Protein AF-A0A2V7Z5A8-F1 (afdb_monomer)

Mean predicted aligned error: 7.76 Å

Solvent-accessible surface area (backbone atoms only — not comparable to full-atom values): 5770 Å² total; per-residue (Å²): 136,79,87,44,73,45,79,76,45,81,42,90,88,36,37,40,31,32,35,44,78,45,81,97,50,57,32,41,38,36,41,40,42,42,81,64,62,98,8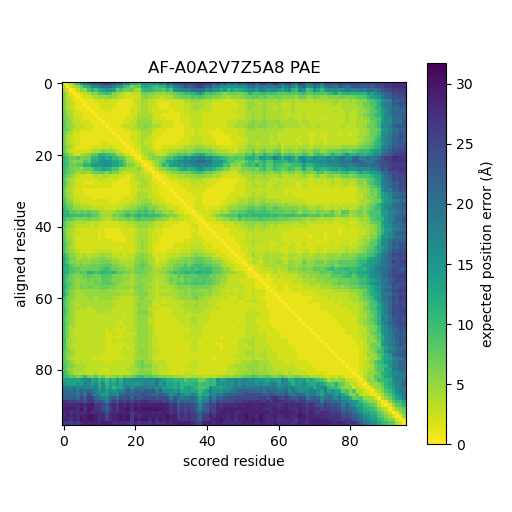9,41,70,44,79,46,80,48,76,49,72,62,66,59,77,78,56,48,79,48,40,71,60,51,52,53,52,52,49,54,52,52,51,50,53,51,52,53,50,49,53,56,53,53,54,53,49,55,67,70,62,63,72,78,77,83,79,130

Foldseek 3Di:
DDWDKAWDDDDPQAKTKIWGPDDPKTKIKMWGWDDPDPPDIDTDIDMDIDDDDPVVVCVVVVVVVVVVVVVVVVVVVVVVVVVVVVVVPPDPDDDD

Structure (mmCIF, N/CA/C/O backbone):
data_AF-A0A2V7Z5A8-F1
#
_entry.id   AF-A0A2V7Z5A8-F1
#
loop_
_atom_site.group_PDB
_atom_site.id
_atom_site.type_symbol
_ato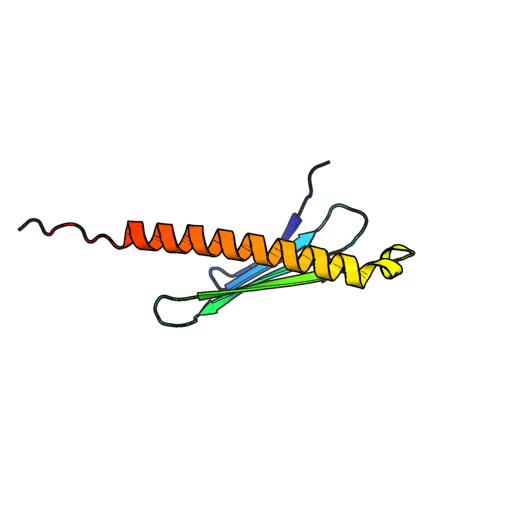m_site.label_atom_id
_atom_site.label_alt_id
_atom_site.label_comp_id
_atom_site.label_asym_id
_atom_site.label_entity_id
_atom_site.label_seq_id
_atom_site.pdbx_PDB_ins_code
_atom_site.Cartn_x
_atom_site.Cartn_y
_atom_site.Cartn_z
_atom_site.occupancy
_atom_site.B_iso_or_equiv
_atom_site.auth_seq_id
_atom_site.auth_comp_id
_atom_site.auth_asym_id
_atom_site.auth_atom_id
_atom_site.pdbx_PDB_model_num
ATOM 1 N N . MET A 1 1 ? 21.008 -7.168 -0.728 1.00 47.59 1 MET A N 1
ATOM 2 C CA . MET A 1 1 ? 20.508 -5.791 -0.934 1.00 47.59 1 MET A CA 1
ATOM 3 C C . MET A 1 1 ? 19.087 -5.748 -0.405 1.00 47.59 1 MET A C 1
ATOM 5 O O . MET A 1 1 ? 18.253 -6.457 -0.946 1.00 47.59 1 MET A O 1
ATOM 9 N N . GLY A 1 2 ? 18.838 -5.038 0.697 1.00 57.22 2 GLY A N 1
ATOM 10 C CA . GLY A 1 2 ? 17.479 -4.847 1.211 1.00 57.22 2 GLY A CA 1
ATOM 11 C C . GLY A 1 2 ? 16.750 -3.774 0.405 1.00 57.22 2 GLY A C 1
ATOM 12 O O . GLY A 1 2 ? 17.392 -2.859 -0.112 1.00 57.22 2 GLY A O 1
ATOM 13 N N . ALA A 1 3 ? 15.432 -3.894 0.284 1.00 67.56 3 ALA A N 1
ATOM 14 C CA . ALA A 1 3 ? 14.617 -2.807 -0.235 1.00 67.56 3 ALA A CA 1
ATOM 15 C C . ALA A 1 3 ? 14.586 -1.662 0.793 1.00 67.56 3 ALA A C 1
ATOM 17 O O . ALA A 1 3 ? 14.410 -1.911 1.986 1.00 67.56 3 ALA A O 1
ATOM 18 N N . SER A 1 4 ? 14.774 -0.424 0.338 1.00 81.19 4 SER A N 1
ATOM 19 C CA . SER A 1 4 ? 14.651 0.786 1.157 1.00 81.19 4 SER A CA 1
ATOM 20 C C . SER A 1 4 ? 13.473 1.631 0.677 1.00 81.19 4 SER A C 1
ATOM 22 O O . SER A 1 4 ? 13.277 1.803 -0.532 1.00 81.19 4 SER A O 1
ATOM 24 N N . ASN A 1 5 ? 12.711 2.149 1.641 1.00 86.88 5 ASN A N 1
ATOM 25 C CA . ASN A 1 5 ? 11.588 3.052 1.432 1.00 86.88 5 ASN A CA 1
ATOM 26 C C . ASN A 1 5 ? 11.810 4.329 2.245 1.00 86.88 5 ASN A C 1
ATOM 28 O O . ASN A 1 5 ? 12.239 4.274 3.395 1.00 86.88 5 ASN A O 1
ATOM 32 N N . GLU A 1 6 ? 11.463 5.470 1.664 1.00 93.00 6 GLU A N 1
ATOM 33 C CA . GLU A 1 6 ? 11.451 6.766 2.340 1.00 93.00 6 GLU A CA 1
ATOM 34 C C . GLU A 1 6 ? 10.002 7.217 2.524 1.00 93.00 6 GLU A C 1
ATOM 36 O O . GLU A 1 6 ? 9.271 7.359 1.543 1.00 93.00 6 GLU A O 1
ATOM 41 N N . PHE A 1 7 ? 9.571 7.448 3.766 1.00 94.69 7 PHE A N 1
ATOM 42 C CA . PHE A 1 7 ? 8.254 8.021 4.040 1.00 94.69 7 PHE A CA 1
ATOM 43 C C . PHE A 1 7 ? 8.260 9.516 3.731 1.00 94.69 7 PHE A C 1
ATOM 45 O O . PHE A 1 7 ? 9.054 10.268 4.287 1.00 94.69 7 PHE A O 1
ATOM 52 N N . THR A 1 8 ? 7.357 9.953 2.858 1.00 96.62 8 THR A N 1
ATOM 53 C CA . THR A 1 8 ? 7.307 11.338 2.372 1.00 96.62 8 THR A CA 1
ATOM 54 C C . THR A 1 8 ? 6.157 12.146 2.961 1.00 96.62 8 THR A C 1
ATOM 56 O O . THR A 1 8 ? 6.161 13.367 2.862 1.00 96.62 8 THR A O 1
ATOM 59 N N . GLN A 1 9 ? 5.145 11.485 3.526 1.00 97.69 9 GLN A N 1
ATOM 60 C CA . GLN A 1 9 ? 4.020 12.135 4.197 1.00 97.69 9 GLN A CA 1
ATOM 61 C C . GLN A 1 9 ? 3.414 11.181 5.219 1.00 97.69 9 GLN A C 1
ATOM 63 O O . GLN A 1 9 ? 3.286 9.982 4.957 1.00 97.69 9 GLN A O 1
ATOM 68 N N . TYR A 1 10 ? 3.013 11.734 6.358 1.00 97.31 10 TYR A N 1
ATOM 69 C CA . TYR A 1 10 ? 2.327 11.009 7.412 1.00 97.31 10 TYR A CA 1
ATOM 70 C C . TYR A 1 10 ? 1.204 11.871 7.985 1.00 97.31 10 TYR A C 1
ATOM 72 O O . TYR A 1 10 ? 1.447 12.964 8.492 1.00 97.31 10 TYR A O 1
ATOM 80 N N . GLU A 1 11 ? -0.020 11.358 7.910 1.00 97.88 11 GLU A N 1
ATOM 81 C CA . GLU A 1 11 ? -1.194 11.901 8.583 1.00 97.88 11 GLU A CA 1
ATOM 82 C C . GLU A 1 11 ? -1.788 10.789 9.456 1.00 97.88 11 GLU A C 1
ATOM 84 O O . GLU A 1 11 ? -2.234 9.765 8.917 1.00 97.88 11 GLU A O 1
ATOM 89 N N . PRO A 1 12 ? -1.801 10.956 10.791 1.00 96.31 12 PRO A N 1
ATOM 90 C CA . PRO A 1 12 ? -2.316 9.943 11.700 1.00 96.31 12 PRO A CA 1
ATOM 91 C C . PRO A 1 12 ? -3.706 9.449 11.291 1.00 96.31 12 PRO A C 1
ATOM 93 O O . PRO A 1 12 ? -4.599 10.245 11.008 1.00 96.31 12 PRO A O 1
ATOM 96 N N . ASN A 1 13 ? -3.883 8.127 11.281 1.00 92.50 13 ASN A N 1
ATOM 97 C CA . ASN A 1 13 ? -5.140 7.436 10.963 1.00 92.50 13 ASN A CA 1
ATOM 98 C C . ASN A 1 13 ? -5.724 7.703 9.563 1.00 92.50 13 ASN A C 1
ATOM 100 O O . ASN A 1 13 ? -6.857 7.300 9.311 1.00 92.50 13 ASN A O 1
ATOM 104 N N . ARG A 1 14 ? -4.988 8.365 8.659 1.00 96.69 14 ARG A N 1
ATOM 105 C CA . ARG A 1 14 ? -5.524 8.780 7.356 1.00 96.69 14 ARG A CA 1
ATOM 106 C C . ARG A 1 14 ? -4.613 8.459 6.186 1.00 96.69 14 ARG A C 1
ATOM 108 O O . ARG A 1 14 ? -5.093 7.943 5.179 1.00 96.69 14 ARG A O 1
ATOM 115 N N . LEU A 1 15 ? -3.326 8.783 6.286 1.00 97.88 15 LEU A N 1
ATOM 116 C CA . LEU A 1 15 ? -2.433 8.726 5.135 1.00 97.88 15 LEU A CA 1
ATOM 117 C C . LEU A 1 15 ? -1.003 8.381 5.526 1.00 97.88 15 LEU A C 1
ATOM 119 O O . LEU A 1 15 ? -0.409 8.995 6.410 1.00 97.88 15 LEU A O 1
ATOM 123 N N . VAL A 1 16 ? -0.417 7.467 4.765 1.00 98.00 16 VAL A N 1
ATOM 124 C CA . VAL A 1 16 ? 1.029 7.269 4.708 1.00 98.00 16 VAL A CA 1
ATOM 125 C C . VAL A 1 16 ? 1.445 7.271 3.247 1.00 98.00 16 VAL A C 1
ATOM 127 O O . VAL A 1 16 ? 0.924 6.476 2.469 1.00 98.00 16 VAL A O 1
ATOM 130 N N . SER A 1 17 ? 2.395 8.127 2.880 1.00 97.88 17 SER A N 1
ATOM 131 C CA . SER A 1 17 ? 2.987 8.171 1.538 1.00 97.88 17 SER A CA 1
ATOM 132 C C . SER A 1 17 ? 4.460 7.794 1.620 1.00 97.88 17 SER A C 1
ATOM 134 O O . SER A 1 17 ? 5.152 8.216 2.548 1.00 97.88 17 SER A O 1
ATOM 136 N N . PHE A 1 18 ? 4.963 7.042 0.646 1.00 94.88 18 PHE A N 1
ATOM 137 C CA . PHE A 1 18 ? 6.369 6.650 0.601 1.00 94.88 18 PHE A CA 1
ATOM 138 C C . PHE A 1 18 ? 6.903 6.547 -0.825 1.00 94.88 18 PHE A C 1
ATOM 140 O O . PHE A 1 18 ? 6.157 6.326 -1.779 1.00 94.88 18 PHE A O 1
ATOM 147 N N . LYS A 1 19 ? 8.217 6.688 -0.968 1.00 93.12 19 LYS A N 1
ATOM 148 C CA . LYS A 1 19 ? 8.961 6.409 -2.197 1.00 93.12 19 LYS A CA 1
ATOM 149 C C . LYS A 1 19 ? 9.790 5.152 -2.012 1.00 93.12 19 LYS A C 1
ATOM 151 O O . LYS A 1 19 ? 10.393 4.957 -0.960 1.00 93.12 19 LYS A O 1
ATOM 156 N N . VAL A 1 20 ? 9.861 4.339 -3.055 1.00 86.69 20 VAL A N 1
ATOM 157 C CA . VAL A 1 20 ? 10.807 3.225 -3.123 1.00 86.69 20 VAL A CA 1
ATOM 158 C C . VAL A 1 20 ? 12.121 3.786 -3.657 1.00 86.69 20 VAL A C 1
ATOM 160 O O . VAL A 1 20 ? 12.176 4.276 -4.785 1.00 86.69 20 VAL A O 1
ATOM 163 N N . THR A 1 21 ? 13.171 3.766 -2.836 1.00 77.75 21 THR A N 1
ATOM 164 C CA . THR A 1 21 ? 14.476 4.382 -3.153 1.00 77.75 21 THR A CA 1
ATOM 165 C C . THR A 1 21 ? 15.501 3.369 -3.664 1.00 77.75 21 THR A C 1
ATOM 167 O O . THR A 1 21 ? 16.649 3.715 -3.931 1.00 77.75 21 THR A O 1
ATOM 170 N N . SER A 1 22 ? 15.088 2.111 -3.830 1.00 69.44 22 SER A N 1
ATOM 171 C CA . SER A 1 22 ? 15.945 0.996 -4.238 1.00 69.44 22 SER A CA 1
ATOM 172 C C . SER A 1 22 ? 15.392 0.273 -5.470 1.00 69.44 22 SER A C 1
ATOM 174 O O . SER A 1 22 ? 14.180 0.156 -5.638 1.00 69.44 22 SER A O 1
ATOM 176 N N . GLY A 1 23 ? 16.286 -0.230 -6.327 1.00 65.50 23 GLY A N 1
ATOM 177 C CA . GLY A 1 23 ? 15.934 -0.932 -7.566 1.00 65.50 23 GLY A CA 1
ATOM 178 C C . GLY A 1 23 ? 15.955 -0.046 -8.817 1.00 65.50 23 GLY A C 1
ATOM 179 O O . GLY A 1 23 ? 16.205 1.153 -8.760 1.00 65.50 23 GLY A O 1
ATOM 180 N N . SER A 1 24 ? 15.723 -0.660 -9.978 1.00 65.94 24 SER A N 1
ATOM 181 C CA . SER A 1 24 ? 15.738 0.007 -11.291 1.00 65.94 24 SER A CA 1
ATOM 182 C C . SER A 1 24 ? 14.425 0.716 -11.643 1.00 65.94 24 SER A C 1
ATOM 184 O O . SER A 1 24 ? 14.336 1.362 -12.687 1.00 65.94 24 SER A O 1
ATOM 186 N N . VAL A 1 25 ? 13.399 0.597 -10.794 1.00 71.06 25 VAL A N 1
ATOM 187 C CA . VAL A 1 25 ? 12.069 1.160 -11.034 1.00 71.06 25 VAL A CA 1
ATOM 188 C C . VAL A 1 25 ? 11.727 2.156 -9.936 1.00 71.06 25 VAL A C 1
ATOM 190 O O . VAL A 1 25 ? 11.547 1.783 -8.782 1.00 71.06 25 VAL A O 1
ATOM 193 N N . ALA A 1 26 ? 11.590 3.426 -10.316 1.00 80.31 26 ALA A N 1
ATOM 194 C CA . ALA A 1 26 ? 11.057 4.448 -9.429 1.00 80.31 26 ALA A CA 1
ATOM 195 C C . ALA A 1 26 ? 9.565 4.185 -9.166 1.00 80.31 26 ALA A C 1
ATOM 197 O O . ALA A 1 26 ? 8.768 4.072 -10.110 1.00 80.31 26 ALA A O 1
ATOM 198 N N . ALA A 1 27 ? 9.197 4.111 -7.888 1.00 88.50 27 ALA A N 1
ATOM 199 C CA . ALA A 1 27 ? 7.824 3.906 -7.451 1.00 88.50 27 ALA A CA 1
ATOM 200 C C . ALA A 1 27 ? 7.462 4.818 -6.276 1.00 88.50 27 ALA A C 1
ATOM 202 O O . ALA A 1 27 ? 8.301 5.142 -5.430 1.00 88.50 27 ALA A O 1
ATOM 203 N N . GLN A 1 28 ? 6.192 5.200 -6.223 1.00 93.81 28 GLN A N 1
ATOM 204 C CA . GLN A 1 28 ? 5.581 5.891 -5.097 1.00 93.81 28 GLN A CA 1
ATOM 205 C C . GLN A 1 28 ? 4.369 5.090 -4.632 1.00 93.81 28 GLN A C 1
ATOM 207 O O . GLN A 1 28 ? 3.623 4.553 -5.450 1.00 93.81 28 GLN A O 1
ATOM 212 N N . GLY A 1 29 ? 4.196 4.986 -3.322 1.00 94.56 29 GLY A N 1
ATOM 213 C CA . GLY A 1 29 ? 3.097 4.268 -2.703 1.00 94.56 29 GLY A CA 1
ATOM 214 C C . GLY A 1 29 ? 2.344 5.129 -1.701 1.00 94.56 29 GLY A C 1
ATOM 215 O O . GLY A 1 29 ? 2.895 6.069 -1.124 1.00 94.56 29 GLY A O 1
ATOM 216 N N . TRP A 1 30 ? 1.082 4.771 -1.494 1.00 97.31 30 TRP A N 1
ATOM 217 C CA . TRP A 1 30 ? 0.199 5.365 -0.505 1.00 97.31 30 TRP A CA 1
ATOM 218 C C . TRP A 1 30 ? -0.617 4.283 0.188 1.00 97.31 30 TRP A C 1
ATOM 220 O O . TRP A 1 30 ? -1.110 3.352 -0.452 1.00 97.31 30 TRP A O 1
ATOM 230 N N . TYR A 1 31 ? -0.822 4.470 1.483 1.00 97.06 31 TYR A N 1
ATOM 231 C CA . TYR A 1 31 ? -1.869 3.821 2.252 1.00 97.06 31 TYR A CA 1
ATOM 232 C C . TYR A 1 31 ? -2.856 4.891 2.691 1.00 97.06 31 TYR A C 1
ATOM 234 O O . TYR A 1 31 ? -2.490 5.800 3.434 1.00 97.06 31 TYR A O 1
ATOM 242 N N . VAL A 1 32 ? -4.090 4.790 2.205 1.00 98.12 32 VAL A N 1
ATOM 243 C CA . VAL A 1 32 ? -5.187 5.693 2.557 1.00 98.12 32 VAL A CA 1
ATOM 244 C C . VAL A 1 32 ? -6.160 4.931 3.437 1.00 98.12 32 VAL A C 1
ATOM 24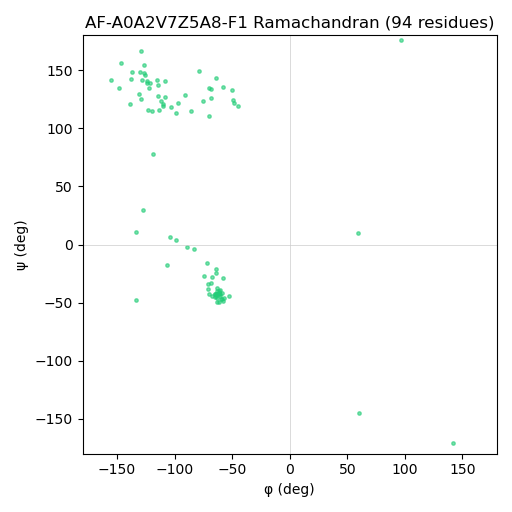6 O O . VAL A 1 32 ? -6.608 3.848 3.064 1.00 98.12 32 VAL A O 1
ATOM 249 N N . VAL A 1 33 ? -6.473 5.491 4.597 1.00 97.88 33 VAL A N 1
ATOM 250 C CA . VAL A 1 33 ? -7.434 4.925 5.539 1.00 97.88 33 VAL A CA 1
ATOM 251 C C . VAL A 1 33 ? -8.652 5.830 5.584 1.00 97.88 33 VAL A C 1
ATOM 253 O O . VAL A 1 33 ? -8.548 7.023 5.865 1.00 97.88 33 VAL A O 1
ATOM 256 N N . GLU A 1 34 ? -9.810 5.248 5.307 1.00 97.88 34 GLU A N 1
ATOM 257 C CA . GLU A 1 34 ? -11.092 5.941 5.312 1.00 97.88 34 GLU A CA 1
ATOM 258 C C . GLU A 1 34 ? -12.040 5.271 6.312 1.00 97.88 34 GLU A C 1
ATOM 260 O O . GLU A 1 34 ? -12.091 4.037 6.371 1.00 97.88 34 GLU A O 1
ATOM 265 N N . PRO A 1 35 ? -12.820 6.039 7.089 1.00 96.06 35 PRO A N 1
ATOM 266 C CA . PRO A 1 35 ? -13.886 5.473 7.903 1.00 96.06 35 PRO A CA 1
ATOM 267 C C . PRO A 1 35 ? -14.892 4.713 7.031 1.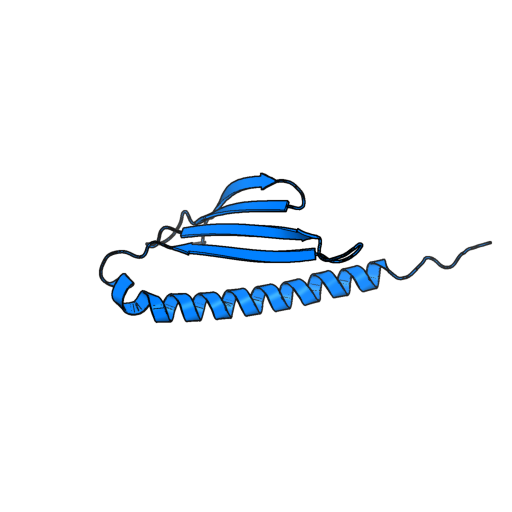00 96.06 35 PRO A C 1
ATOM 269 O O . PRO A 1 35 ? -15.315 5.194 5.981 1.00 96.06 35 PRO A O 1
ATOM 272 N N . ALA A 1 36 ? -15.300 3.530 7.481 1.00 95.25 36 ALA A N 1
ATOM 273 C CA . ALA A 1 36 ? -16.292 2.684 6.816 1.00 95.25 36 ALA A CA 1
ATOM 274 C C . ALA A 1 36 ? -17.428 2.280 7.777 1.00 95.25 36 ALA A C 1
ATOM 276 O O . ALA A 1 36 ? -17.995 1.193 7.661 1.00 95.25 36 ALA A O 1
ATOM 277 N N . GLY A 1 37 ? -17.717 3.141 8.757 1.00 91.88 37 GLY A N 1
ATOM 278 C CA . GLY A 1 37 ? -18.632 2.900 9.872 1.00 91.88 37 GLY A CA 1
ATOM 279 C C . GLY A 1 37 ? -18.096 3.513 11.167 1.00 91.88 37 GLY A C 1
ATOM 280 O O . GLY A 1 37 ? -17.105 4.242 11.144 1.00 91.88 37 GLY A O 1
ATOM 281 N N . SER A 1 38 ? -18.740 3.207 12.293 1.00 88.06 38 SER A N 1
ATOM 282 C CA . SER A 1 38 ? -18.304 3.644 13.630 1.00 88.06 38 SER A CA 1
ATOM 283 C C . SER A 1 38 ? -17.079 2.886 14.151 1.00 88.06 38 SER A C 1
ATOM 285 O O . SER A 1 38 ? -16.325 3.418 14.956 1.00 88.06 38 SER A O 1
ATOM 287 N N . ASP A 1 39 ? -16.887 1.652 13.693 1.00 89.56 39 ASP A N 1
ATOM 288 C CA . ASP A 1 39 ? -15.898 0.682 14.180 1.00 89.56 39 ASP A CA 1
ATOM 289 C C . ASP A 1 39 ? -15.123 0.003 13.035 1.00 89.56 39 ASP A C 1
ATOM 291 O O . ASP A 1 39 ? -14.401 -0.970 13.243 1.00 89.56 39 ASP A O 1
ATOM 295 N N . ARG A 1 40 ? -15.268 0.509 11.805 1.00 93.19 40 ARG A N 1
ATOM 296 C CA . ARG A 1 40 ? -14.678 -0.071 10.593 1.00 93.19 40 ARG A CA 1
ATOM 297 C C . ARG A 1 40 ? -13.867 0.958 9.832 1.00 93.19 40 ARG A C 1
ATOM 299 O O . ARG A 1 40 ? -14.237 2.129 9.751 1.00 93.19 40 ARG A O 1
ATOM 306 N N . ALA A 1 41 ? -12.816 0.483 9.181 1.00 95.69 41 ALA A N 1
ATOM 307 C CA . ALA A 1 41 ? -12.003 1.275 8.276 1.00 95.69 41 ALA A CA 1
ATOM 308 C C . ALA A 1 41 ? -11.809 0.547 6.944 1.00 95.69 41 ALA A C 1
ATOM 310 O O . ALA A 1 41 ? -11.737 -0.682 6.882 1.00 95.69 41 ALA A O 1
ATOM 311 N N . ARG A 1 42 ? -11.699 1.325 5.870 1.00 97.06 42 ARG A N 1
ATOM 312 C CA . ARG A 1 42 ? -11.250 0.878 4.557 1.00 97.06 42 ARG A CA 1
ATOM 313 C C . ARG A 1 42 ? -9.811 1.331 4.374 1.00 97.06 42 ARG A C 1
ATOM 315 O O . ARG A 1 42 ? -9.539 2.525 4.373 1.00 97.06 42 ARG A O 1
ATOM 322 N N . LEU A 1 43 ? -8.910 0.371 4.203 1.00 97.06 43 LEU A N 1
ATOM 323 C CA . LEU A 1 43 ? -7.530 0.623 3.810 1.00 97.06 43 LEU A CA 1
ATOM 324 C C . LEU A 1 43 ? -7.402 0.432 2.297 1.00 97.06 43 LEU A C 1
ATOM 326 O O . LEU A 1 43 ? -7.661 -0.653 1.780 1.00 97.06 43 LEU A O 1
ATOM 330 N N . THR A 1 44 ? -6.968 1.475 1.601 1.00 97.50 44 THR A N 1
ATOM 331 C CA . THR A 1 44 ? -6.647 1.442 0.174 1.00 97.50 44 THR A CA 1
ATOM 332 C C . THR A 1 44 ? -5.138 1.571 0.007 1.00 97.50 44 THR A C 1
ATOM 334 O O . THR A 1 44 ? -4.554 2.584 0.394 1.00 97.50 44 THR A O 1
ATOM 337 N N . SER A 1 45 ? -4.501 0.562 -0.591 1.00 96.50 45 SER A N 1
ATOM 338 C CA . SER A 1 45 ? -3.119 0.671 -1.065 1.00 96.50 45 SER A CA 1
ATOM 339 C C . SER A 1 45 ? -3.113 1.150 -2.513 1.00 96.50 45 SER A C 1
ATOM 341 O O . SER A 1 45 ? -3.799 0.584 -3.366 1.00 96.50 45 SER A O 1
ATOM 343 N N . ARG A 1 46 ? -2.339 2.195 -2.798 1.00 95.12 46 ARG A N 1
ATOM 344 C CA . ARG A 1 46 ? -2.094 2.686 -4.155 1.00 95.12 46 ARG A CA 1
ATOM 345 C C . ARG A 1 46 ? -0.602 2.662 -4.410 1.00 95.12 46 ARG A C 1
ATOM 347 O O . ARG A 1 46 ? 0.171 3.112 -3.573 1.00 95.12 46 ARG A O 1
ATOM 354 N N . ILE A 1 47 ? -0.206 2.170 -5.575 1.00 92.38 47 ILE A N 1
ATOM 355 C CA . ILE A 1 47 ? 1.185 2.178 -6.017 1.00 92.38 47 ILE A CA 1
ATOM 356 C C . ILE A 1 47 ? 1.215 2.744 -7.429 1.00 92.38 47 ILE A C 1
ATOM 358 O O . ILE A 1 47 ? 0.470 2.306 -8.305 1.00 92.38 47 ILE A O 1
ATOM 362 N N . GLU A 1 48 ? 2.083 3.720 -7.647 1.00 92.00 48 GLU A N 1
ATOM 363 C CA . GLU A 1 48 ? 2.385 4.269 -8.958 1.00 92.00 48 GLU A CA 1
ATOM 364 C C . GLU A 1 48 ? 3.831 3.960 -9.313 1.00 92.00 48 GLU A C 1
ATOM 366 O O . GLU A 1 48 ? 4.758 4.237 -8.553 1.00 92.00 48 GLU A O 1
ATOM 371 N N . MET A 1 49 ? 4.020 3.382 -10.495 1.00 88.25 49 MET A N 1
ATOM 372 C CA . MET A 1 49 ? 5.325 2.995 -11.014 1.00 88.25 49 MET A CA 1
ATOM 373 C C . MET A 1 49 ? 5.494 3.570 -12.408 1.00 88.25 49 MET A C 1
ATOM 375 O O . MET A 1 49 ? 4.560 3.563 -13.214 1.00 88.25 49 MET A O 1
ATOM 379 N N . ARG A 1 50 ? 6.706 4.030 -12.714 1.00 84.00 50 ARG A N 1
ATOM 380 C CA . ARG A 1 50 ? 7.065 4.512 -14.052 1.00 84.00 50 ARG A CA 1
ATOM 381 C C . ARG A 1 50 ? 8.191 3.648 -14.622 1.00 84.00 50 ARG A C 1
ATOM 383 O O . ARG A 1 50 ? 9.348 4.059 -14.571 1.00 84.00 50 ARG A O 1
ATOM 390 N N . PRO A 1 51 ? 7.883 2.436 -15.124 1.00 82.12 51 PRO A N 1
ATOM 391 C CA . PRO A 1 51 ? 8.888 1.598 -15.762 1.00 82.12 51 PRO A CA 1
ATOM 392 C C . PRO A 1 51 ? 9.415 2.270 -17.036 1.00 82.12 51 PRO A C 1
ATOM 394 O O . PRO A 1 51 ? 8.669 2.907 -17.782 1.00 82.12 51 PRO A O 1
ATOM 397 N N . SER A 1 52 ? 10.708 2.109 -17.300 1.00 81.81 52 SER A N 1
ATOM 398 C CA . SER A 1 52 ? 11.401 2.679 -18.457 1.00 81.81 52 SER A CA 1
ATOM 399 C C . SER A 1 52 ? 12.195 1.603 -19.211 1.00 81.81 52 SER A C 1
ATOM 401 O O . SER A 1 52 ? 12.358 0.476 -18.738 1.00 81.81 52 SER A O 1
ATOM 403 N N . GLY A 1 53 ? 12.640 1.923 -20.430 1.00 84.44 53 GLY A N 1
ATOM 404 C CA . GLY A 1 53 ? 13.387 0.989 -21.278 1.00 84.44 53 GLY A CA 1
ATOM 405 C C . GLY A 1 53 ? 12.602 -0.282 -21.622 1.00 84.44 53 GLY A C 1
ATOM 406 O O . GLY A 1 53 ? 11.379 -0.255 -21.776 1.00 84.44 53 GLY A O 1
ATOM 407 N N . LEU A 1 54 ? 13.313 -1.407 -21.725 1.00 84.31 54 LEU A N 1
ATOM 408 C CA . LEU A 1 54 ? 12.746 -2.710 -22.097 1.00 84.31 54 LEU A CA 1
ATOM 409 C C . LEU A 1 54 ? 11.731 -3.251 -21.072 1.00 84.31 54 LEU A C 1
ATOM 411 O O . LEU A 1 54 ? 10.860 -4.039 -21.433 1.00 84.31 54 LEU A O 1
ATOM 415 N N . ILE A 1 55 ? 11.773 -2.781 -19.819 1.00 82.56 55 ILE A N 1
ATOM 416 C CA . ILE A 1 55 ? 10.855 -3.202 -18.745 1.00 82.56 55 ILE A CA 1
ATOM 417 C C . ILE A 1 55 ? 9.403 -2.804 -19.047 1.00 82.56 55 ILE A C 1
ATOM 419 O O . ILE A 1 55 ? 8.469 -3.475 -18.611 1.00 82.56 55 ILE A O 1
ATOM 423 N N . ARG A 1 56 ? 9.179 -1.766 -19.865 1.00 84.81 56 ARG A N 1
ATOM 424 C CA . ARG A 1 56 ? 7.828 -1.376 -20.304 1.00 84.81 56 ARG A CA 1
ATOM 425 C C . ARG A 1 56 ? 7.089 -2.498 -21.038 1.00 84.81 56 ARG A C 1
ATOM 427 O O . ARG A 1 56 ? 5.867 -2.553 -20.960 1.00 84.81 56 ARG A O 1
ATOM 434 N N . LEU A 1 57 ? 7.808 -3.401 -21.709 1.00 90.38 57 LEU A N 1
ATOM 435 C CA . LEU A 1 57 ? 7.207 -4.505 -22.467 1.00 90.38 57 LEU A CA 1
ATOM 436 C C . LEU A 1 57 ? 6.522 -5.539 -21.565 1.00 90.38 57 LEU A C 1
ATOM 438 O O . LEU A 1 57 ? 5.557 -6.172 -21.978 1.00 90.38 57 LEU A O 1
ATOM 442 N N . VAL A 1 58 ? 6.987 -5.681 -20.322 1.00 89.50 58 VAL A N 1
ATOM 443 C CA . VAL A 1 58 ? 6.438 -6.625 -19.335 1.00 89.50 58 VAL A CA 1
ATOM 444 C C . VAL A 1 58 ? 5.571 -5.937 -18.277 1.00 89.50 58 VAL A C 1
ATOM 446 O O . VAL A 1 58 ? 5.104 -6.585 -17.340 1.00 89.50 58 VAL A O 1
ATOM 449 N N . GLN A 1 59 ? 5.310 -4.632 -18.428 1.00 87.31 59 GLN A N 1
ATOM 450 C CA . GLN A 1 59 ? 4.565 -3.823 -17.461 1.00 87.31 59 GLN A CA 1
ATOM 451 C C . GLN A 1 59 ? 3.197 -4.417 -17.075 1.00 87.31 59 GLN A C 1
ATOM 453 O O . GLN A 1 59 ? 2.913 -4.446 -15.878 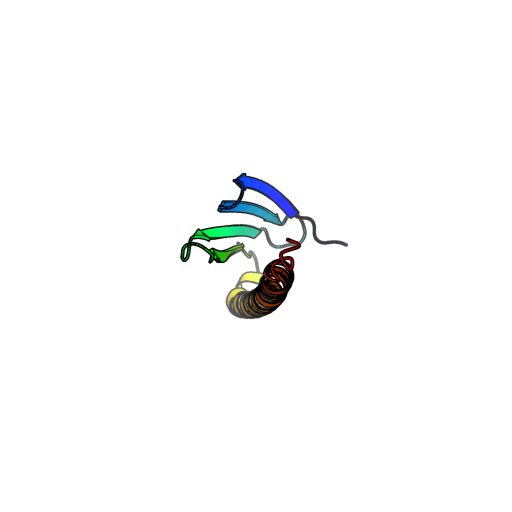1.00 87.31 59 GLN A O 1
ATOM 458 N N . PRO A 1 60 ? 2.351 -4.919 -18.001 1.00 90.56 60 PRO A N 1
ATOM 459 C CA . PRO A 1 60 ? 1.053 -5.480 -17.622 1.00 90.56 60 PRO A CA 1
ATOM 460 C C . PRO A 1 60 ? 1.181 -6.718 -16.727 1.00 90.56 60 PRO A C 1
ATOM 462 O O . PRO A 1 60 ? 0.444 -6.855 -15.752 1.00 90.56 60 PRO A O 1
ATOM 465 N N . LEU A 1 61 ? 2.150 -7.592 -17.023 1.00 93.62 61 LEU A N 1
ATOM 466 C CA . LEU A 1 61 ? 2.409 -8.793 -16.232 1.00 93.62 61 LEU A CA 1
ATOM 467 C C . LEU A 1 61 ? 2.949 -8.432 -14.846 1.00 93.62 61 LEU A C 1
ATOM 469 O O . LEU A 1 61 ? 2.473 -8.962 -13.845 1.00 93.62 61 LEU A O 1
ATOM 473 N N . MET A 1 62 ? 3.890 -7.486 -14.779 1.00 89.00 62 MET A N 1
ATOM 474 C CA . MET A 1 62 ? 4.403 -6.968 -13.510 1.00 89.00 62 MET A CA 1
ATOM 475 C C . MET A 1 62 ? 3.293 -6.345 -12.660 1.00 89.00 62 MET A C 1
ATOM 477 O O . MET A 1 62 ? 3.192 -6.653 -11.478 1.00 89.00 62 MET A O 1
ATOM 481 N N . ALA A 1 63 ? 2.438 -5.508 -13.256 1.00 89.94 63 ALA A N 1
ATOM 482 C CA . ALA A 1 63 ? 1.326 -4.875 -12.555 1.00 89.94 63 ALA A CA 1
ATOM 483 C C . ALA A 1 63 ? 0.330 -5.911 -12.014 1.00 89.94 63 ALA A C 1
ATOM 485 O O . ALA A 1 63 ? -0.114 -5.796 -10.875 1.00 89.94 63 ALA A O 1
ATOM 486 N N . ALA A 1 64 ? 0.012 -6.946 -12.797 1.00 93.81 64 ALA A N 1
ATOM 487 C CA . ALA A 1 64 ? -0.859 -8.031 -12.357 1.00 93.81 64 ALA A CA 1
ATOM 488 C C . ALA A 1 64 ? -0.237 -8.850 -11.214 1.00 93.81 64 ALA A C 1
ATOM 490 O O . ALA A 1 64 ? -0.928 -9.174 -10.249 1.00 93.81 64 ALA A O 1
ATOM 491 N N . SER A 1 65 ? 1.061 -9.155 -11.302 1.00 93.69 65 SER A N 1
ATOM 492 C CA . SER A 1 65 ? 1.791 -9.867 -10.249 1.00 93.69 65 SER A CA 1
ATOM 493 C C . SER A 1 65 ? 1.827 -9.061 -8.952 1.00 93.69 65 SER A C 1
ATOM 495 O O . SER A 1 65 ? 1.439 -9.574 -7.907 1.00 93.69 65 SER A O 1
ATOM 497 N N . LEU A 1 66 ? 2.210 -7.782 -9.032 1.00 90.88 66 LEU A N 1
ATOM 498 C CA . LEU A 1 66 ? 2.266 -6.889 -7.877 1.00 90.88 66 LEU A CA 1
ATOM 499 C C . LEU A 1 66 ? 0.887 -6.716 -7.240 1.00 90.88 66 LEU A C 1
ATOM 501 O O . LEU A 1 66 ? 0.759 -6.742 -6.022 1.00 90.88 66 LEU A O 1
ATOM 505 N N . ARG A 1 67 ? -0.160 -6.574 -8.058 1.00 93.44 67 ARG A N 1
ATOM 506 C CA . ARG A 1 67 ? -1.534 -6.475 -7.565 1.00 93.44 67 ARG A CA 1
ATOM 507 C C . ARG A 1 67 ? -1.931 -7.707 -6.755 1.00 93.44 67 ARG A C 1
ATOM 509 O O . ARG A 1 67 ? -2.457 -7.542 -5.663 1.00 93.44 67 ARG A O 1
ATOM 516 N N . ARG A 1 68 ? -1.657 -8.913 -7.261 1.00 96.38 68 ARG A N 1
ATOM 517 C CA . ARG A 1 68 ? -1.959 -10.167 -6.549 1.00 96.38 68 ARG A CA 1
ATOM 518 C C . ARG A 1 68 ? -1.217 -10.264 -5.219 1.00 96.38 68 ARG A C 1
ATOM 520 O O . ARG A 1 68 ? -1.808 -10.658 -4.223 1.00 96.38 68 ARG A O 1
ATOM 527 N N . GLU A 1 69 ? 0.057 -9.888 -5.206 1.00 94.38 69 GLU A N 1
ATOM 528 C CA . GLU A 1 69 ? 0.879 -9.896 -3.994 1.00 94.38 69 GLU A CA 1
ATOM 529 C C . GLU A 1 69 ? 0.368 -8.887 -2.954 1.00 94.38 69 GLU A C 1
ATOM 531 O O . GLU A 1 69 ? 0.204 -9.226 -1.784 1.00 94.38 69 GLU A O 1
ATOM 536 N N . VAL A 1 70 ? 0.033 -7.665 -3.380 1.00 93.62 70 VAL A N 1
ATOM 537 C CA . VAL A 1 70 ? -0.551 -6.642 -2.501 1.00 93.62 70 VAL A CA 1
ATOM 538 C C . VAL A 1 70 ? -1.922 -7.076 -1.978 1.00 93.62 70 VAL A C 1
ATOM 540 O O . VAL A 1 70 ? -2.199 -6.897 -0.797 1.00 93.62 70 VAL A O 1
ATOM 543 N N . GLU A 1 71 ? -2.773 -7.664 -2.820 1.00 96.12 71 GLU A N 1
ATOM 544 C CA . GLU A 1 71 ? -4.084 -8.183 -2.410 1.00 96.12 71 GLU A CA 1
ATOM 545 C C . GLU A 1 71 ? -3.950 -9.288 -1.349 1.00 96.12 71 GLU A C 1
ATOM 547 O O . GLU A 1 71 ? -4.650 -9.235 -0.337 1.00 96.12 71 GLU A O 1
ATOM 552 N N . ALA A 1 72 ? -3.021 -10.234 -1.528 1.00 97.19 72 ALA A N 1
ATOM 553 C CA . ALA A 1 72 ? -2.741 -11.273 -0.536 1.00 97.19 72 ALA A CA 1
ATOM 554 C C . ALA A 1 72 ? -2.257 -10.671 0.795 1.00 97.19 72 ALA A C 1
ATOM 556 O O . ALA A 1 72 ? -2.849 -10.929 1.841 1.00 97.19 72 ALA A O 1
ATOM 557 N N . ASN A 1 73 ? -1.270 -9.771 0.747 1.00 95.38 73 ASN A N 1
ATOM 558 C CA . ASN A 1 73 ? -0.729 -9.118 1.941 1.00 95.38 73 ASN A CA 1
ATOM 559 C C . ASN A 1 73 ? -1.789 -8.300 2.702 1.00 95.38 73 ASN A C 1
ATOM 561 O O . ASN A 1 73 ? -1.805 -8.290 3.933 1.00 95.38 73 ASN A O 1
ATOM 565 N N . LEU A 1 74 ? -2.685 -7.606 1.990 1.00 96.12 74 LEU A N 1
ATOM 566 C CA . LEU A 1 74 ? -3.777 -6.852 2.615 1.00 96.12 74 LEU A CA 1
ATOM 567 C C . LEU A 1 74 ? -4.848 -7.769 3.217 1.00 96.12 74 LEU A C 1
ATOM 569 O O . LEU A 1 74 ? -5.423 -7.420 4.248 1.00 96.12 74 LEU A O 1
ATOM 573 N N . SER A 1 75 ? -5.104 -8.926 2.603 1.00 96.94 75 SER A N 1
ATOM 574 C CA . SER A 1 75 ? -5.994 -9.946 3.164 1.00 96.94 75 SER A CA 1
ATOM 575 C C . SER A 1 75 ? -5.440 -10.497 4.480 1.00 96.94 75 SER A C 1
ATOM 577 O O . SER A 1 75 ? -6.161 -10.549 5.477 1.00 96.94 75 SER A O 1
ATOM 579 N N . ASP A 1 76 ? -4.149 -10.828 4.516 1.00 96.75 76 ASP A N 1
ATOM 580 C CA . ASP A 1 76 ? -3.485 -11.323 5.725 1.00 96.75 76 ASP A CA 1
ATOM 581 C C . ASP A 1 76 ? -3.468 -10.257 6.831 1.00 96.75 76 ASP A C 1
ATOM 583 O O . ASP A 1 76 ? -3.825 -10.529 7.980 1.00 96.75 76 ASP A O 1
ATOM 587 N N . LEU A 1 77 ? -3.137 -9.007 6.481 1.00 96.00 77 LEU A N 1
ATOM 588 C CA . LEU A 1 77 ? -3.166 -7.881 7.417 1.00 96.00 77 LEU A CA 1
ATOM 589 C C . LEU A 1 77 ? -4.563 -7.664 8.008 1.00 96.00 77 LEU A C 1
ATOM 591 O O . LEU A 1 77 ? -4.688 -7.419 9.208 1.00 96.00 77 LEU A O 1
ATOM 595 N N . LYS A 1 78 ? -5.613 -7.763 7.184 1.00 95.69 78 LYS A N 1
ATOM 596 C 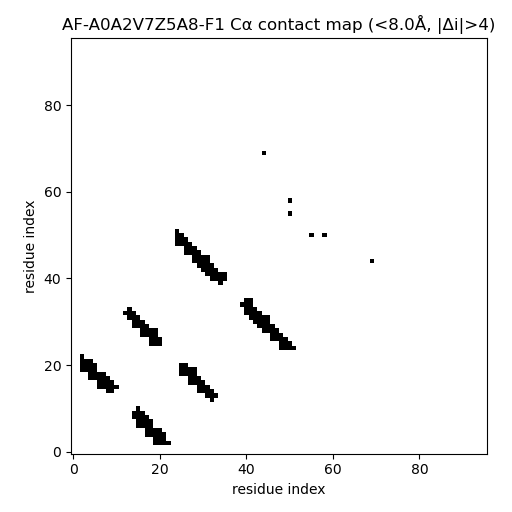CA . LYS A 1 78 ? -6.999 -7.671 7.652 1.00 95.69 78 LYS A CA 1
ATOM 597 C C . LYS A 1 78 ? -7.280 -8.738 8.708 1.00 95.69 78 LYS A C 1
ATOM 599 O O . LYS A 1 78 ? -7.763 -8.390 9.781 1.00 95.69 78 LYS A O 1
ATOM 604 N N . GLY A 1 79 ? -6.917 -9.994 8.438 1.00 96.31 79 GLY A N 1
ATOM 605 C CA . GLY A 1 79 ? -7.086 -11.092 9.391 1.00 96.31 79 GLY A CA 1
ATOM 606 C C . GLY A 1 79 ? -6.384 -10.831 10.727 1.00 96.31 79 GLY A C 1
ATOM 607 O O . GLY A 1 79 ? -6.994 -10.981 11.783 1.00 96.31 79 GLY A O 1
ATOM 608 N N . LEU A 1 80 ? -5.131 -10.363 10.695 1.00 95.94 80 LEU A N 1
ATOM 609 C CA . LEU A 1 80 ? -4.364 -10.042 11.907 1.00 95.94 80 LEU A CA 1
ATOM 610 C C . LEU A 1 80 ? -4.987 -8.905 12.727 1.00 95.94 80 LEU A C 1
ATOM 612 O O . LEU A 1 80 ? -5.021 -8.969 13.957 1.00 95.94 80 LEU A O 1
ATOM 616 N N . LEU A 1 81 ? -5.457 -7.848 12.061 1.00 93.44 81 LEU A N 1
ATOM 617 C CA . LEU A 1 81 ? -6.066 -6.706 12.740 1.00 93.44 81 LEU A CA 1
ATOM 618 C C . LEU A 1 81 ? -7.423 -7.071 13.344 1.00 93.44 81 LEU A C 1
ATOM 620 O O . LEU A 1 81 ? -7.688 -6.701 14.485 1.00 93.44 81 LEU A O 1
ATOM 624 N N . GLU A 1 82 ? -8.255 -7.815 12.619 1.00 92.62 82 GLU A N 1
ATOM 625 C CA . GLU A 1 82 ? -9.590 -8.199 13.085 1.00 92.62 82 GLU A CA 1
ATOM 626 C C . GLU A 1 82 ? -9.529 -9.230 14.219 1.00 92.62 82 GLU A C 1
ATOM 628 O O . GLU A 1 82 ? -10.235 -9.066 15.212 1.00 92.62 82 GLU A O 1
ATOM 633 N N . ALA A 1 83 ? -8.605 -10.197 14.166 1.00 91.88 83 ALA A N 1
ATOM 634 C CA . ALA A 1 83 ? -8.380 -11.134 15.270 1.00 91.88 83 ALA A CA 1
ATOM 635 C C . ALA A 1 83 ? -7.932 -10.422 16.561 1.00 91.88 83 ALA A C 1
ATOM 637 O O . ALA A 1 83 ? -8.394 -10.735 17.658 1.00 91.88 83 ALA A O 1
ATOM 638 N N . LYS A 1 84 ? -7.062 -9.409 16.443 1.00 77.25 84 LYS A N 1
ATOM 639 C CA . LYS A 1 84 ? -6.612 -8.609 17.593 1.00 77.25 84 LYS A CA 1
ATOM 640 C C . LYS A 1 84 ? -7.724 -7.734 18.175 1.00 77.25 84 LYS A C 1
ATOM 642 O O . LYS A 1 84 ? -7.736 -7.469 19.379 1.00 77.25 84 LYS A O 1
ATOM 647 N N . VAL A 1 85 ? -8.635 -7.244 17.334 1.00 73.88 85 VAL A N 1
ATOM 648 C CA . VAL A 1 85 ? -9.826 -6.520 17.797 1.00 73.88 85 VAL A CA 1
ATOM 649 C C . VAL A 1 85 ? -10.728 -7.460 18.593 1.00 73.88 85 VAL A C 1
ATOM 651 O O . VAL A 1 85 ? -11.177 -7.075 19.670 1.00 73.88 85 VAL A O 1
ATOM 654 N N . GLU A 1 86 ? -10.932 -8.694 18.133 1.00 67.12 86 GLU A N 1
ATOM 655 C CA . GLU A 1 86 ? -11.740 -9.690 18.843 1.00 67.12 86 GLU A CA 1
ATOM 656 C C . GLU A 1 86 ? -11.164 -10.027 20.231 1.00 67.12 86 GLU A C 1
ATOM 658 O O . GLU A 1 86 ? -11.894 -10.005 21.220 1.00 67.12 86 GLU A O 1
ATOM 663 N N . GLU A 1 87 ? -9.841 -10.184 20.351 1.00 61.41 87 GLU A N 1
ATOM 664 C CA . GLU A 1 87 ? -9.165 -10.386 21.645 1.00 61.41 87 GLU A CA 1
ATOM 665 C C . GLU A 1 87 ? -9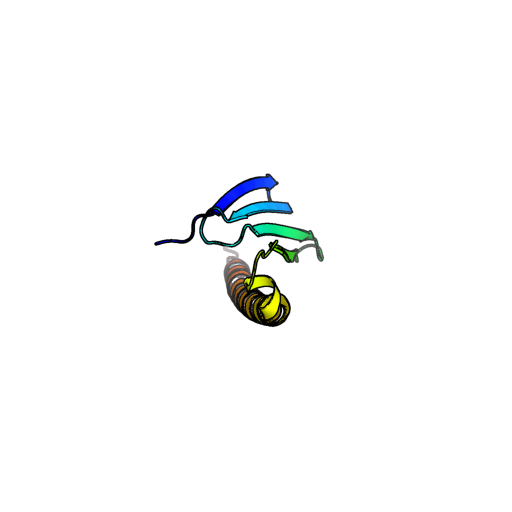.321 -9.179 22.595 1.00 61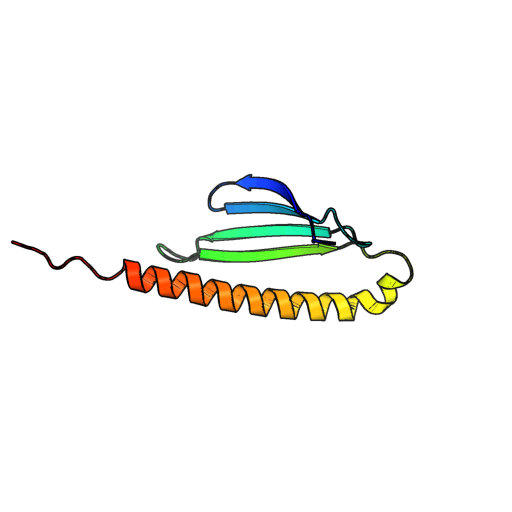.41 87 GLU A C 1
ATOM 667 O O . GLU A 1 87 ? -9.538 -9.345 23.796 1.00 61.41 87 GLU A O 1
ATOM 672 N N . ARG A 1 88 ? -9.285 -7.946 22.067 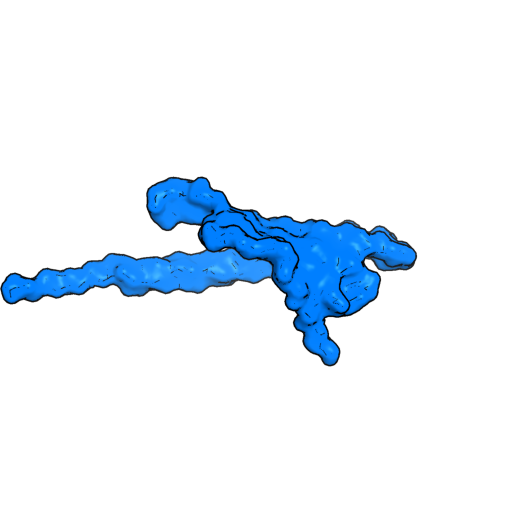1.00 60.34 88 ARG A N 1
ATOM 673 C CA . ARG A 1 88 ? -9.564 -6.718 22.843 1.00 60.34 88 ARG A CA 1
ATOM 674 C C . ARG A 1 88 ? -11.035 -6.536 23.219 1.00 60.34 88 ARG A C 1
ATOM 676 O O . ARG A 1 88 ? -11.321 -5.701 24.076 1.00 60.34 88 ARG A O 1
ATOM 683 N N . SER A 1 89 ? -11.946 -7.265 22.580 1.00 56.19 89 SER A N 1
ATOM 684 C CA . SER A 1 89 ? -13.393 -7.121 22.759 1.00 56.19 89 SER A CA 1
ATOM 685 C C . SER A 1 89 ? -13.961 -7.999 23.877 1.00 56.19 89 SER A C 1
ATOM 687 O O . SER A 1 89 ? -15.153 -7.893 24.152 1.00 56.19 89 SER A O 1
ATOM 689 N N . VAL A 1 90 ? -13.151 -8.834 24.550 1.00 48.56 90 VAL A N 1
ATOM 690 C CA . VAL A 1 90 ? -13.588 -9.566 25.751 1.00 48.56 90 VAL A CA 1
ATOM 691 C C . VAL A 1 90 ? -13.756 -8.561 26.899 1.00 48.56 90 VAL A C 1
ATOM 693 O O . VAL A 1 90 ? -12.757 -8.032 27.395 1.00 48.56 90 VAL A O 1
ATOM 696 N N . PRO A 1 91 ? -14.988 -8.270 27.356 1.00 47.44 91 PRO A N 1
ATOM 697 C CA . PRO A 1 91 ? -15.194 -7.358 28.466 1.00 47.44 91 PRO A CA 1
ATOM 698 C C . PRO A 1 91 ? -14.654 -8.013 29.734 1.00 47.44 91 PRO A C 1
ATOM 700 O O . PRO A 1 91 ? -14.943 -9.180 30.015 1.00 47.44 91 PRO A O 1
ATOM 703 N N . GLY A 1 92 ? -13.894 -7.252 30.521 1.00 50.94 92 GLY A N 1
ATOM 704 C CA . GLY A 1 92 ? -13.624 -7.608 31.905 1.00 50.94 92 GLY A CA 1
ATOM 705 C C . GLY A 1 92 ? -14.942 -7.961 32.590 1.00 50.94 92 GLY A C 1
ATOM 706 O O . GLY A 1 92 ? -15.872 -7.155 32.604 1.00 50.94 92 GLY A O 1
ATOM 707 N N . LYS A 1 93 ? -15.028 -9.188 33.116 1.00 42.34 93 LYS A N 1
ATOM 708 C CA . LYS A 1 93 ? -16.036 -9.566 34.108 1.00 42.34 93 LYS A CA 1
ATOM 709 C C . LYS A 1 93 ? -16.086 -8.447 35.146 1.00 42.34 93 LYS A C 1
ATOM 711 O O . LYS A 1 93 ? -15.065 -8.174 35.777 1.00 42.34 93 LYS A O 1
ATOM 716 N N . GLY A 1 94 ? -17.250 -7.814 35.285 1.00 48.75 94 GLY A N 1
ATOM 717 C CA . GLY A 1 94 ? -17.536 -6.969 36.434 1.00 48.75 94 GLY A CA 1
ATOM 718 C C . GLY A 1 94 ? -17.184 -7.747 37.696 1.00 48.75 94 GLY A C 1
ATOM 719 O O . GLY A 1 94 ? -17.611 -8.893 37.855 1.00 48.75 94 GLY A O 1
ATOM 720 N N . LEU A 1 95 ? -16.327 -7.163 38.524 1.00 41.47 95 LEU A N 1
ATOM 721 C CA . LEU A 1 95 ? -16.331 -7.481 39.936 1.00 41.47 95 LEU A CA 1
ATOM 722 C C . LEU A 1 95 ? -17.120 -6.365 40.603 1.00 41.47 95 LEU A C 1
ATOM 724 O O . LEU A 1 95 ? -16.719 -5.200 40.557 1.00 41.47 95 LEU A O 1
ATOM 728 N N . ASP A 1 96 ? -18.261 -6.787 41.125 1.00 49.47 96 ASP A N 1
ATOM 729 C CA . ASP A 1 96 ? -19.038 -6.118 42.156 1.00 49.47 96 ASP A CA 1
ATOM 730 C C . ASP A 1 96 ? -18.193 -5.911 43.428 1.00 49.47 96 ASP A C 1
ATOM 732 O O . ASP A 1 96 ? -17.292 -6.749 43.692 1.00 49.47 96 ASP A O 1
#

Sequence (96 aa):
MGASNEFTQYEPNRLVSFKVTSGSVAAQGWYVVEPAGSDRARLTSRIEMRPSGLIRLVQPLMAASLRREVEANLSDLKGLLEAKVEERSVPGKGLD

Nearest PDB structures (foldseek):
  5w8m-assembly1_A  TM=6.369E-01  e=5.668E-01  Thermochaetoides thermophila
  7d7f-assembly1_A  TM=4.167E-01  e=6.897E-01  Mus musculus
  5w8m-assembly6_F  TM=5.802E-01  e=1.614E+00  Thermochaetoides thermophila
  7d7f-assembly1_D  TM=3.617E-01  e=9.440E+00  Mus musculus

Radius of gyration: 18.25 Å; Cα contacts (8 Å, |Δi|>4): 106; chains: 1; bounding box: 40×24×65 Å

Secondary structure (DSSP, 8-state):
----EEEEEEETTTEEEEEE-SSSS-EEEEEEEEE-SSS-EEEEEEEEE---GGGGGGHHHHHHHHHHHHHHHHHHHHHHHHHHHHHHTS------

pLDDT: mean 85.5, std 15.36, range [41.47, 98.12]